Protein AF-A0A9W5YYG6-F1 (afdb_monomer_lite)

Sequence (133 aa):
MSAKTFNLLTETGVVLSSMGGRVPIDTMLRLADAAGFTGRILSMSWKVQSETDSVIEGCTTQQEKGLGPFYFYRASTLRRVFGHLTAAEAGLRALEIENELLPDRLDAVTALKAHRHGIDIGHPVIIMASTRR

Secondary structure (DSSP, 8-state):
-PPPP---S-TT-EEEEEEETTS-HHHHHHHHHHTTEEEEEEEEEEEEPSSHHHHHHHHHHHHHTT----EEEEHHHHHHHHTT--HHHHHHTHHHHHHHHGGG-EEHHHHHHHHHTTPPEEEEEEEEEEEE-

Structure (mmCIF, N/CA/C/O backbone):
data_AF-A0A9W5YYG6-F1
#
_entry.id   AF-A0A9W5YYG6-F1
#
loop_
_atom_site.group_PDB
_atom_site.id
_atom_site.type_symbol
_atom_site.label_atom_id
_atom_site.label_alt_id
_atom_site.label_comp_id
_atom_site.label_asym_id
_atom_site.label_entity_id
_atom_site.label_seq_id
_atom_site.pdbx_PDB_ins_code
_atom_site.Cartn_x
_atom_site.Cartn_y
_atom_site.Cartn_z
_atom_site.occupancy
_atom_site.B_iso_or_equiv
_atom_site.auth_seq_id
_atom_site.auth_comp_id
_atom_site.auth_asym_id
_atom_site.auth_atom_id
_atom_site.pdbx_PDB_model_num
ATOM 1 N N . MET A 1 1 ? 10.878 11.074 21.547 1.00 40.50 1 MET A N 1
ATOM 2 C CA . MET A 1 1 ? 9.898 12.174 21.403 1.00 40.50 1 MET A CA 1
ATOM 3 C C . MET A 1 1 ? 8.519 11.602 21.671 1.00 40.50 1 MET A C 1
ATOM 5 O O . MET A 1 1 ? 8.154 10.657 20.991 1.00 40.50 1 MET A O 1
ATOM 9 N N . SER A 1 2 ? 7.791 12.111 22.666 1.00 50.12 2 SER A N 1
ATOM 10 C CA . SER A 1 2 ? 6.382 11.743 22.856 1.00 50.12 2 SER A CA 1
ATOM 11 C C . SER A 1 2 ? 5.540 12.563 21.878 1.00 50.12 2 SER A C 1
ATOM 13 O O . SER A 1 2 ? 5.639 13.793 21.872 1.00 50.12 2 SER A O 1
ATOM 15 N N . ALA A 1 3 ? 4.781 11.902 21.006 1.00 57.62 3 ALA A N 1
ATOM 16 C CA . ALA A 1 3 ? 3.828 12.581 20.139 1.00 57.62 3 ALA A CA 1
ATOM 17 C C . ALA A 1 3 ? 2.731 13.207 21.016 1.00 57.62 3 ALA A C 1
ATOM 19 O O . ALA A 1 3 ? 2.124 12.522 21.836 1.00 57.62 3 ALA A O 1
ATOM 20 N N . LYS A 1 4 ? 2.481 14.514 20.873 1.00 60.72 4 LYS A N 1
ATOM 21 C CA . LYS A 1 4 ? 1.381 15.175 21.589 1.00 60.72 4 LYS A CA 1
ATOM 22 C C . LYS A 1 4 ? 0.047 14.615 21.088 1.00 60.72 4 LYS A C 1
ATOM 24 O O . LYS A 1 4 ? -0.257 14.713 19.903 1.00 60.72 4 LYS A O 1
ATOM 29 N N . THR A 1 5 ? -0.756 14.059 21.989 1.00 64.75 5 THR A N 1
ATOM 30 C CA . THR A 1 5 ? -2.129 13.626 21.708 1.00 64.75 5 THR A CA 1
ATOM 31 C C . THR A 1 5 ? -3.090 14.797 21.886 1.00 64.75 5 THR A C 1
ATOM 33 O O . THR A 1 5 ? -3.154 15.389 22.961 1.00 64.75 5 THR A O 1
ATOM 36 N N . PHE A 1 6 ? -3.857 15.125 20.846 1.00 73.62 6 PHE A N 1
ATOM 37 C CA . PHE A 1 6 ? -4.763 16.281 20.839 1.00 73.62 6 PHE A CA 1
ATOM 38 C C . PHE A 1 6 ? -6.209 15.959 21.267 1.00 73.62 6 PHE A C 1
ATOM 40 O O . PHE A 1 6 ? -7.070 16.819 21.137 1.00 73.62 6 PHE A O 1
ATOM 47 N N . ASN A 1 7 ? -6.497 14.743 21.759 1.00 77.69 7 ASN A N 1
ATOM 48 C CA . ASN A 1 7 ? -7.843 14.290 22.164 1.00 77.69 7 ASN A CA 1
ATOM 49 C C . ASN A 1 7 ? -8.966 14.692 21.182 1.00 77.69 7 ASN A C 1
ATOM 51 O O . ASN A 1 7 ? -10.060 15.063 21.588 1.00 77.69 7 ASN A O 1
ATOM 55 N N . LEU A 1 8 ? -8.695 14.596 19.875 1.00 85.25 8 LEU A N 1
ATOM 56 C CA . LEU A 1 8 ? -9.616 15.033 18.814 1.00 85.25 8 LEU A CA 1
ATOM 57 C C . LEU A 1 8 ? -10.797 14.077 18.587 1.00 85.25 8 LEU A C 1
ATOM 59 O O . LEU A 1 8 ? -11.726 14.410 17.859 1.00 85.25 8 LEU A O 1
ATOM 63 N N . LEU A 1 9 ? -10.746 12.875 19.163 1.00 87.69 9 LEU A N 1
ATOM 64 C CA . LEU A 1 9 ? -11.742 11.827 18.958 1.00 87.69 9 LEU A CA 1
ATOM 65 C C . LEU A 1 9 ? -12.575 11.636 20.217 1.00 87.69 9 LEU A C 1
ATOM 67 O O . LEU A 1 9 ? -12.015 11.544 21.313 1.00 87.69 9 LEU A O 1
ATOM 71 N N . THR A 1 10 ? -13.884 11.472 20.039 1.00 88.38 10 THR A N 1
ATOM 72 C CA . THR A 1 10 ? -14.777 10.949 21.079 1.00 88.38 10 THR A CA 1
ATOM 73 C C . THR A 1 10 ? -14.428 9.494 21.414 1.00 88.38 10 THR A C 1
ATOM 75 O O . THR A 1 10 ? -13.615 8.860 20.735 1.00 88.38 10 THR A O 1
ATOM 78 N N . GLU A 1 11 ? -15.044 8.946 22.463 1.00 86.06 11 GLU A N 1
ATOM 79 C CA . GLU A 1 11 ? -14.857 7.541 22.858 1.00 86.06 11 GLU A CA 1
ATOM 80 C C . GLU A 1 11 ? -15.246 6.563 21.741 1.00 86.06 11 GLU A C 1
ATOM 82 O O . GLU A 1 11 ? -14.558 5.573 21.519 1.00 86.06 11 GLU A O 1
ATOM 87 N N . THR A 1 12 ? -16.287 6.891 20.975 1.00 89.44 12 THR A N 1
ATOM 88 C CA . THR A 1 12 ? -16.774 6.105 19.830 1.00 89.44 12 THR A CA 1
ATOM 89 C C . THR A 1 12 ? -16.218 6.588 18.487 1.00 89.44 12 THR A C 1
ATOM 91 O O . THR A 1 12 ? -16.696 6.176 17.430 1.00 89.44 12 THR A O 1
ATOM 94 N N . GLY A 1 13 ? -15.255 7.513 18.507 1.00 91.81 13 GLY A N 1
ATOM 95 C CA . GLY A 1 13 ? -14.673 8.090 17.304 1.00 91.81 13 GLY A CA 1
ATOM 96 C C . GLY A 1 13 ? -13.848 7.066 16.525 1.00 91.81 13 GLY A C 1
ATOM 97 O O . GLY A 1 13 ? -13.131 6.250 17.106 1.00 91.81 13 GLY A O 1
ATOM 98 N N . VAL A 1 14 ? -13.917 7.146 15.197 1.00 93.94 14 VAL A N 1
ATOM 99 C CA . VAL A 1 14 ? -13.159 6.286 14.280 1.00 93.94 14 VAL A CA 1
ATOM 100 C C . VAL A 1 14 ? -12.314 7.156 13.364 1.00 93.94 14 VAL A C 1
ATOM 102 O O . VAL A 1 14 ? -12.810 8.126 12.792 1.00 93.94 14 VAL A O 1
ATOM 105 N N . VAL A 1 15 ? -11.043 6.796 13.196 1.00 94.81 15 VAL A N 1
ATOM 106 C CA . VAL A 1 15 ? -10.184 7.390 12.166 1.00 94.81 15 VAL A CA 1
ATOM 107 C C . VAL A 1 15 ? -10.227 6.503 10.936 1.00 94.81 15 VAL A C 1
ATOM 109 O O . VAL A 1 15 ? -9.917 5.317 11.027 1.00 94.81 15 VAL A O 1
ATOM 112 N N . LEU A 1 16 ? -10.582 7.079 9.791 1.00 96.38 16 LEU A N 1
ATOM 113 C CA . LEU A 1 16 ? -10.437 6.431 8.492 1.00 96.38 16 LEU A CA 1
ATOM 114 C C . LEU A 1 16 ? -9.195 6.980 7.798 1.00 96.38 16 LEU A C 1
ATOM 116 O O . LEU A 1 16 ? -9.131 8.161 7.457 1.00 96.38 16 LEU A O 1
ATOM 120 N N . SER A 1 17 ? -8.219 6.107 7.579 1.00 96.25 17 SER A N 1
ATOM 121 C CA . SER A 1 17 ? -6.963 6.438 6.917 1.00 96.25 17 SER A CA 1
ATOM 122 C C . SER A 1 17 ? -6.938 5.829 5.524 1.00 96.25 17 SER A C 1
ATOM 124 O O . SER A 1 17 ? -7.035 4.612 5.380 1.00 96.25 17 SER A O 1
ATOM 126 N N . SER A 1 18 ? -6.760 6.673 4.506 1.00 95.88 18 SER A N 1
ATOM 127 C CA . SER A 1 18 ? -6.399 6.235 3.157 1.00 95.88 18 SER A CA 1
ATOM 128 C C . SER A 1 18 ? -4.882 6.244 3.025 1.00 95.88 18 SER A C 1
ATOM 130 O O . SER A 1 18 ? -4.248 7.295 3.124 1.00 95.88 18 SER A O 1
ATOM 132 N N . MET A 1 19 ? -4.291 5.067 2.852 1.00 94.25 19 MET A N 1
ATOM 133 C CA . MET A 1 19 ? -2.844 4.876 2.851 1.00 94.25 19 MET A CA 1
ATOM 134 C C . MET A 1 19 ? -2.406 4.175 1.572 1.00 94.25 19 MET A C 1
ATOM 136 O O . MET A 1 19 ? -3.039 3.227 1.110 1.00 94.25 19 MET A O 1
ATOM 140 N N . GLY A 1 20 ? -1.285 4.612 1.004 1.00 93.88 20 GLY A N 1
ATOM 141 C CA . GLY A 1 20 ? -0.629 3.836 -0.041 1.00 93.88 20 GLY A CA 1
ATOM 142 C C . GLY A 1 20 ? 0.009 2.592 0.573 1.00 93.88 20 GLY A C 1
ATOM 143 O O . GLY A 1 20 ? 0.820 2.722 1.488 1.00 93.88 20 GLY A O 1
ATOM 144 N N . GLY A 1 21 ? -0.297 1.410 0.039 1.00 91.75 21 GLY A N 1
ATOM 145 C CA . GLY A 1 21 ? 0.326 0.116 0.352 1.00 91.75 21 GLY A CA 1
ATOM 146 C C . GLY A 1 21 ? 1.771 0.008 -0.139 1.00 91.75 21 GLY A C 1
ATOM 147 O O . GLY A 1 21 ? 2.152 -0.978 -0.760 1.00 91.75 21 GLY A O 1
ATOM 148 N N . ARG A 1 22 ? 2.551 1.069 0.089 1.00 93.69 22 ARG A N 1
ATOM 149 C CA . ARG A 1 22 ? 3.988 1.162 -0.185 1.00 93.69 22 ARG A CA 1
ATOM 150 C C . ARG A 1 22 ? 4.815 0.697 1.010 1.00 93.69 22 ARG A C 1
ATOM 152 O O . ARG A 1 22 ? 6.012 0.511 0.873 1.00 93.69 22 ARG A O 1
ATOM 159 N N . VAL A 1 23 ? 4.185 0.528 2.167 1.00 92.81 23 VAL A N 1
ATOM 160 C CA . VAL A 1 23 ? 4.756 -0.087 3.368 1.00 92.81 23 VAL A CA 1
ATOM 161 C C . VAL A 1 23 ? 3.930 -1.326 3.714 1.00 92.81 23 VAL A C 1
ATOM 163 O O . VAL A 1 23 ? 2.758 -1.369 3.325 1.00 92.81 23 VAL A O 1
ATOM 166 N N . PRO A 1 24 ? 4.499 -2.314 4.426 1.00 94.06 24 PRO A N 1
ATOM 167 C CA . PRO A 1 24 ? 3.763 -3.512 4.809 1.00 94.06 24 PRO A CA 1
ATOM 168 C C . PRO A 1 24 ? 2.491 -3.202 5.607 1.00 94.06 24 PRO A C 1
ATOM 170 O O . PRO A 1 24 ? 2.489 -2.305 6.457 1.00 94.06 24 PRO A O 1
ATOM 173 N N . ILE A 1 25 ? 1.429 -3.980 5.392 1.00 96.06 25 ILE A N 1
ATOM 174 C CA . ILE A 1 25 ? 0.173 -3.861 6.150 1.00 96.06 25 ILE A CA 1
ATOM 175 C C . ILE A 1 25 ? 0.433 -4.032 7.652 1.00 96.06 25 ILE A C 1
ATOM 177 O O . ILE A 1 25 ? -0.102 -3.270 8.457 1.00 96.06 25 ILE A O 1
ATOM 181 N N . ASP A 1 26 ? 1.310 -4.965 8.035 1.00 95.75 26 ASP A N 1
ATOM 182 C CA . ASP A 1 26 ? 1.714 -5.163 9.434 1.00 95.75 26 ASP A CA 1
ATOM 183 C C . ASP A 1 26 ? 2.285 -3.878 10.058 1.00 95.75 26 ASP A C 1
ATOM 185 O O . ASP A 1 26 ? 1.936 -3.518 11.181 1.00 95.75 26 ASP A O 1
ATOM 189 N N . THR A 1 27 ? 3.085 -3.107 9.314 1.00 94.62 27 THR A N 1
ATOM 190 C CA . THR A 1 27 ? 3.594 -1.808 9.781 1.00 94.62 27 THR A CA 1
ATOM 191 C C . THR A 1 27 ? 2.457 -0.818 10.047 1.00 94.62 27 THR A C 1
ATOM 193 O O . THR A 1 27 ? 2.487 -0.113 11.056 1.00 94.62 27 THR A O 1
ATOM 196 N N . MET A 1 28 ? 1.438 -0.770 9.182 1.00 95.00 28 MET A N 1
ATOM 197 C CA . MET A 1 28 ? 0.276 0.114 9.363 1.00 95.00 28 MET A CA 1
ATOM 198 C C . MET A 1 28 ? -0.553 -0.278 10.594 1.00 95.00 28 MET A C 1
ATOM 200 O O . MET A 1 28 ? -0.962 0.588 11.369 1.00 95.00 28 MET A O 1
ATOM 204 N N . LEU A 1 29 ? -0.769 -1.579 10.799 1.00 96.38 29 LEU A N 1
ATOM 205 C CA . LEU A 1 29 ? -1.511 -2.099 11.948 1.00 96.38 29 LEU A CA 1
ATOM 206 C C . LEU A 1 29 ? -0.754 -1.857 13.259 1.00 96.38 29 LEU A C 1
ATOM 208 O O . LEU A 1 29 ? -1.348 -1.385 14.228 1.00 96.38 29 LEU A O 1
ATOM 212 N N . ARG A 1 30 ? 0.566 -2.084 13.279 1.00 95.56 30 ARG A N 1
ATOM 213 C CA . ARG A 1 30 ? 1.418 -1.769 14.438 1.00 95.56 30 ARG A CA 1
ATOM 214 C C . ARG A 1 30 ? 1.463 -0.280 14.751 1.00 95.56 30 ARG A C 1
ATOM 216 O O . ARG A 1 30 ? 1.553 0.083 15.919 1.00 95.56 30 ARG A O 1
ATOM 223 N N . LEU A 1 31 ? 1.385 0.588 13.742 1.00 93.69 31 LEU A N 1
ATOM 224 C CA . LEU A 1 31 ? 1.284 2.030 13.961 1.00 93.69 31 LEU A CA 1
ATOM 225 C C . LEU A 1 31 ? -0.017 2.393 14.689 1.00 93.69 31 LEU A C 1
ATOM 227 O O . LEU A 1 31 ? 0.018 3.174 15.639 1.00 93.69 31 LEU A O 1
ATOM 231 N N . ALA A 1 32 ? -1.150 1.818 14.274 1.00 94.19 32 ALA A N 1
ATOM 232 C CA . ALA A 1 32 ? -2.415 2.003 14.983 1.00 94.19 32 ALA A CA 1
ATOM 233 C C . ALA A 1 32 ? -2.321 1.482 16.427 1.00 94.19 32 ALA A C 1
ATOM 235 O O . ALA A 1 32 ? -2.704 2.192 17.358 1.00 94.19 32 ALA A O 1
ATOM 236 N N . ASP A 1 33 ? -1.739 0.294 16.611 1.00 95.12 33 ASP A N 1
ATOM 237 C CA . ASP A 1 33 ? -1.536 -0.326 17.922 1.00 95.12 33 ASP A CA 1
ATOM 238 C C . ASP A 1 33 ? -0.704 0.564 18.858 1.00 95.12 33 ASP A C 1
ATOM 240 O O . ASP A 1 33 ? -1.157 0.882 19.961 1.00 95.12 33 ASP A O 1
ATOM 244 N N . ALA A 1 34 ? 0.448 1.051 18.383 1.00 93.25 34 ALA A N 1
ATOM 245 C CA . ALA A 1 34 ? 1.351 1.936 19.118 1.00 93.25 34 ALA A CA 1
ATOM 246 C C . ALA A 1 34 ? 0.720 3.295 19.465 1.00 93.25 34 ALA A C 1
ATOM 248 O O . ALA A 1 34 ? 1.115 3.933 20.440 1.00 93.25 34 ALA A O 1
ATOM 249 N N . ALA A 1 35 ? -0.271 3.734 18.687 1.00 89.94 35 ALA A N 1
ATOM 250 C CA . ALA A 1 35 ? -1.047 4.940 18.955 1.00 89.94 35 ALA A CA 1
ATOM 251 C C . ALA A 1 35 ? -2.231 4.707 19.919 1.00 89.94 35 ALA A C 1
ATOM 253 O O . ALA A 1 35 ? -2.965 5.651 20.206 1.00 89.94 35 ALA A O 1
ATOM 254 N N . GLY A 1 36 ? -2.432 3.482 20.423 1.00 91.19 36 GLY A N 1
ATOM 255 C CA . GLY A 1 36 ? -3.529 3.140 21.337 1.00 91.19 36 GLY A CA 1
ATOM 256 C C . GLY A 1 36 ? -4.853 2.806 20.642 1.00 91.19 36 GLY A C 1
ATOM 257 O O . GLY A 1 36 ? -5.906 2.857 21.275 1.00 91.19 36 GLY A O 1
ATOM 258 N N . PHE A 1 37 ? -4.815 2.453 19.356 1.00 93.88 37 PHE A N 1
ATOM 259 C CA . PHE A 1 37 ? -5.990 2.091 18.562 1.00 93.88 37 PHE A CA 1
ATOM 260 C C . PHE A 1 37 ? -5.950 0.621 18.138 1.00 93.88 37 PHE A C 1
ATOM 262 O O . PHE A 1 37 ? -4.896 -0.007 18.083 1.00 93.88 37 PHE A O 1
ATOM 269 N N . THR A 1 38 ? -7.109 0.071 17.790 1.00 96.00 38 THR A N 1
ATOM 270 C CA . THR A 1 38 ? -7.224 -1.174 17.029 1.00 96.00 38 THR A CA 1
ATOM 271 C C . THR A 1 38 ? -7.413 -0.832 15.555 1.00 96.00 38 THR A C 1
ATOM 273 O O . THR A 1 38 ? -8.438 -0.267 15.174 1.00 96.00 38 THR A O 1
ATOM 276 N N . GLY A 1 39 ? -6.422 -1.174 14.728 1.00 96.50 39 GLY A N 1
ATOM 277 C CA . GLY A 1 39 ? -6.489 -1.029 13.273 1.00 96.50 39 GLY A CA 1
ATOM 278 C C . GLY A 1 39 ? -7.225 -2.196 12.610 1.00 96.50 39 GLY A C 1
ATOM 279 O O . GLY A 1 39 ? -7.027 -3.352 12.983 1.00 96.50 39 GLY A O 1
ATOM 280 N N . ARG A 1 40 ? -8.068 -1.907 11.615 1.00 97.25 40 ARG A N 1
ATOM 281 C CA . ARG A 1 40 ? -8.769 -2.896 10.781 1.00 97.25 40 ARG A CA 1
ATOM 282 C C . ARG A 1 40 ? -8.800 -2.434 9.332 1.00 97.25 40 ARG A C 1
ATOM 284 O O . ARG A 1 40 ? -9.204 -1.307 9.050 1.00 97.25 40 ARG A O 1
ATOM 291 N N . ILE A 1 41 ? -8.400 -3.304 8.411 1.00 98.19 41 ILE A N 1
ATOM 292 C CA . ILE A 1 41 ? -8.491 -3.030 6.974 1.00 98.19 41 ILE A CA 1
ATOM 293 C C . ILE A 1 41 ? -9.954 -3.161 6.548 1.00 98.19 41 ILE A C 1
ATOM 295 O O . ILE A 1 41 ? -10.579 -4.187 6.803 1.00 98.19 41 ILE A O 1
ATOM 299 N N . LEU A 1 42 ? -10.507 -2.112 5.938 1.00 98.12 42 LEU A N 1
ATOM 300 C CA . LEU A 1 42 ? -11.890 -2.093 5.454 1.00 98.12 42 LEU A CA 1
ATOM 301 C C . LEU A 1 42 ? -11.979 -2.371 3.958 1.00 98.12 42 LEU A C 1
ATOM 303 O O . LEU A 1 42 ? -12.888 -3.057 3.500 1.00 98.12 42 LEU A O 1
ATOM 307 N N . SER A 1 43 ? -11.051 -1.814 3.187 1.00 98.31 43 SER A N 1
ATOM 308 C CA . SER A 1 43 ? -10.978 -2.044 1.751 1.00 98.31 43 SER A CA 1
ATOM 309 C C . SER A 1 43 ? -9.548 -1.925 1.253 1.00 98.31 43 SER A C 1
ATOM 311 O O . SER A 1 43 ? -8.706 -1.242 1.845 1.00 98.31 43 SER A O 1
ATOM 313 N N . MET A 1 44 ? -9.281 -2.607 0.148 1.00 98.50 44 MET A N 1
ATOM 314 C CA . MET A 1 44 ? -8.015 -2.547 -0.560 1.00 98.50 44 MET A CA 1
ATOM 315 C C . MET A 1 44 ? -8.308 -2.414 -2.048 1.00 98.50 44 MET A C 1
ATOM 317 O O . MET A 1 44 ? -9.175 -3.078 -2.597 1.00 98.50 44 MET A O 1
ATOM 321 N N . SER A 1 45 ? -7.596 -1.529 -2.714 1.00 98.25 45 SER A N 1
ATOM 322 C CA . SER A 1 45 ? -7.652 -1.351 -4.160 1.00 98.25 45 SER A CA 1
ATOM 323 C C . SER A 1 45 ? -6.239 -1.088 -4.660 1.00 98.25 45 SER A C 1
ATOM 325 O O . SER A 1 45 ? -5.269 -1.317 -3.937 1.00 98.25 45 SER A O 1
ATOM 327 N N . TRP A 1 46 ? -6.092 -0.597 -5.881 1.00 98.31 46 TRP A N 1
ATOM 328 C CA . TRP A 1 46 ? -4.808 -0.162 -6.404 1.00 98.31 46 TRP A CA 1
ATOM 329 C C . TRP A 1 46 ? -5.003 1.014 -7.349 1.00 98.31 46 TRP A C 1
ATOM 331 O O . TRP A 1 46 ? -6.101 1.257 -7.853 1.00 98.31 46 TRP A O 1
ATOM 341 N N . LYS A 1 47 ? -3.918 1.738 -7.606 1.00 96.75 47 LYS A N 1
ATOM 342 C CA . LYS A 1 47 ? -3.883 2.749 -8.659 1.00 96.75 47 LYS A CA 1
ATOM 343 C C . LYS A 1 47 ? -2.524 2.790 -9.334 1.00 96.75 47 LYS A C 1
ATOM 345 O O . LYS A 1 47 ? -1.507 2.443 -8.726 1.00 96.75 47 LYS A O 1
ATOM 350 N N . VAL A 1 48 ? -2.517 3.263 -10.578 1.00 97.44 48 VAL A N 1
ATOM 351 C CA . VAL A 1 48 ? -1.293 3.776 -11.200 1.00 97.44 48 VAL A CA 1
ATOM 352 C C . VAL A 1 48 ? -0.823 4.967 -10.367 1.00 97.44 48 VAL A C 1
ATOM 354 O O . VAL A 1 48 ? -1.629 5.779 -9.902 1.00 97.44 48 VAL A O 1
ATOM 357 N N . GLN A 1 49 ? 0.475 5.025 -10.100 1.00 95.38 49 GLN A N 1
ATOM 358 C CA . GLN A 1 49 ? 1.076 6.116 -9.358 1.00 95.38 49 GLN A CA 1
ATOM 359 C C . GLN A 1 49 ? 0.903 7.405 -10.168 1.00 95.38 49 GLN A C 1
ATOM 361 O O . GLN A 1 49 ? 1.311 7.487 -11.320 1.00 95.38 49 GLN A O 1
ATOM 366 N N . SER A 1 50 ? 0.263 8.401 -9.561 1.00 90.38 50 SER A N 1
ATOM 367 C CA . SER A 1 50 ? 0.259 9.774 -10.063 1.00 90.38 50 SER A CA 1
ATOM 368 C C . SER A 1 50 ? 1.530 10.477 -9.602 1.00 90.38 50 SER A C 1
ATOM 370 O O . SER A 1 50 ? 2.056 10.126 -8.546 1.00 90.38 50 SER A O 1
ATOM 372 N N . GLU A 1 51 ? 1.996 11.481 -10.346 1.00 90.25 51 GLU A N 1
ATOM 373 C CA . GLU A 1 51 ? 3.179 12.267 -9.952 1.00 90.25 51 GLU A CA 1
ATOM 374 C C . GLU A 1 51 ? 4.392 11.355 -9.689 1.00 90.25 51 GLU A C 1
ATOM 376 O O . GLU A 1 51 ? 5.075 11.447 -8.670 1.00 90.25 51 GLU A O 1
ATOM 381 N N . THR A 1 52 ? 4.595 10.386 -10.584 1.00 84.38 52 THR A N 1
ATOM 382 C CA . THR A 1 52 ? 5.527 9.274 -10.387 1.00 84.38 52 THR A CA 1
ATOM 383 C C . THR A 1 52 ? 6.945 9.745 -10.113 1.00 84.38 52 THR A C 1
ATOM 385 O O . THR A 1 52 ? 7.571 9.218 -9.195 1.00 84.38 52 THR A O 1
ATOM 388 N N . ASP A 1 53 ? 7.413 10.765 -10.832 1.00 87.50 53 ASP A N 1
ATOM 389 C CA . ASP A 1 53 ? 8.739 11.337 -10.611 1.00 87.50 53 ASP A CA 1
ATOM 390 C C . ASP A 1 53 ? 8.874 11.864 -9.179 1.00 87.50 53 ASP A C 1
ATOM 392 O O . ASP A 1 53 ? 9.712 11.375 -8.431 1.00 87.50 53 ASP A O 1
ATOM 396 N N . SER A 1 54 ? 7.987 12.752 -8.720 1.00 90.50 54 SER A N 1
ATOM 397 C CA . SER A 1 54 ? 8.114 13.339 -7.378 1.00 90.50 54 SER A CA 1
ATOM 398 C C . SER A 1 54 ? 7.947 12.307 -6.256 1.00 90.50 54 SER A C 1
ATOM 400 O O . SER A 1 54 ? 8.702 12.314 -5.279 1.00 90.50 54 SER A O 1
ATOM 402 N N . VAL A 1 55 ? 6.982 11.391 -6.385 1.00 91.69 55 VAL A N 1
ATOM 403 C CA . VAL A 1 55 ? 6.673 10.413 -5.334 1.00 91.69 55 VAL A CA 1
ATOM 404 C C . VAL A 1 55 ? 7.731 9.316 -5.266 1.00 91.69 55 VAL A C 1
ATOM 406 O O . VAL A 1 55 ? 8.207 8.997 -4.173 1.00 91.69 55 VAL A O 1
ATOM 409 N N . ILE A 1 56 ? 8.104 8.720 -6.401 1.00 93.06 56 ILE A N 1
ATOM 410 C CA . ILE A 1 56 ? 9.067 7.615 -6.401 1.00 93.06 56 ILE A CA 1
ATOM 411 C C . ILE A 1 56 ? 10.486 8.137 -6.148 1.00 93.06 56 ILE A C 1
ATOM 413 O O . ILE A 1 56 ? 11.227 7.490 -5.406 1.00 93.06 56 ILE A O 1
ATOM 417 N N . GLU A 1 57 ? 10.867 9.317 -6.650 1.00 93.06 57 GLU A N 1
ATOM 418 C CA . GLU A 1 57 ? 12.162 9.928 -6.305 1.00 93.06 57 GLU A CA 1
ATOM 419 C C . GLU A 1 57 ? 12.241 10.291 -4.819 1.00 93.06 57 GLU A C 1
ATOM 421 O O . GLU A 1 57 ? 13.262 10.036 -4.173 1.00 93.06 57 GLU A O 1
ATOM 426 N N . GLY A 1 58 ? 11.150 10.805 -4.241 1.00 93.75 58 GLY A N 1
ATOM 427 C CA . GLY A 1 58 ? 11.054 11.049 -2.804 1.00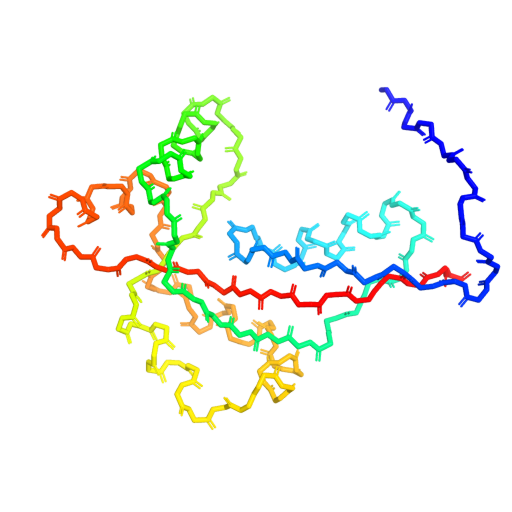 93.75 58 GLY A CA 1
ATOM 428 C C . GLY A 1 58 ? 11.266 9.771 -1.989 1.00 93.75 58 GLY A C 1
ATOM 429 O O . GLY A 1 58 ? 12.112 9.742 -1.095 1.00 93.75 58 GLY A O 1
ATOM 430 N N . CYS A 1 59 ? 10.561 8.687 -2.328 1.00 93.00 59 CYS A N 1
ATOM 431 C CA . CYS A 1 59 ? 10.760 7.377 -1.701 1.00 93.00 59 CYS A CA 1
ATOM 432 C C . CYS A 1 59 ? 12.186 6.841 -1.901 1.00 93.00 59 CYS A C 1
ATOM 434 O O . CYS A 1 59 ? 12.764 6.311 -0.956 1.00 93.00 59 CYS A O 1
ATOM 436 N N . THR A 1 60 ? 12.767 7.013 -3.090 1.00 93.31 60 THR A N 1
ATOM 437 C CA . THR A 1 60 ? 14.144 6.597 -3.406 1.00 93.31 60 THR A CA 1
ATOM 438 C C . THR A 1 60 ? 15.143 7.305 -2.497 1.00 93.31 60 THR A C 1
ATOM 440 O O . THR A 1 60 ? 15.914 6.651 -1.801 1.00 93.31 60 THR A O 1
ATOM 443 N N . THR A 1 61 ? 15.037 8.631 -2.397 1.00 94.31 61 THR A N 1
ATOM 444 C CA . THR A 1 61 ? 15.894 9.461 -1.541 1.00 94.31 61 THR A CA 1
ATOM 445 C C . THR A 1 61 ? 15.811 9.044 -0.070 1.00 94.31 61 THR A C 1
ATOM 447 O O . THR A 1 61 ? 16.812 9.053 0.642 1.00 94.31 61 THR A O 1
ATOM 450 N N . GLN A 1 62 ? 14.616 8.706 0.425 1.00 93.50 62 GLN A N 1
ATOM 451 C CA . GLN A 1 62 ? 14.450 8.242 1.805 1.00 93.50 62 GLN A CA 1
ATOM 452 C C . GLN A 1 62 ? 15.007 6.824 2.001 1.00 93.50 62 GLN A C 1
ATOM 454 O O . GLN A 1 62 ? 15.649 6.562 3.017 1.00 93.50 62 GLN A O 1
ATOM 459 N N . GLN A 1 63 ? 14.838 5.941 1.014 1.00 92.38 63 GLN A N 1
ATOM 460 C CA . GLN A 1 63 ? 15.391 4.586 1.036 1.00 92.38 63 GLN A CA 1
ATOM 461 C C . GLN A 1 63 ? 16.917 4.569 1.059 1.00 92.38 63 GLN A C 1
ATOM 463 O O . GLN A 1 63 ? 17.506 3.830 1.844 1.00 92.38 63 GLN A O 1
ATOM 468 N N . GLU A 1 64 ? 17.562 5.443 0.292 1.00 90.50 64 GLU A N 1
ATOM 469 C CA . GLU A 1 64 ? 19.019 5.625 0.316 1.00 90.50 64 GLU A CA 1
ATOM 470 C C . GLU A 1 64 ? 19.531 6.143 1.669 1.00 90.50 64 GLU A C 1
ATOM 472 O O . GLU A 1 64 ? 20.661 5.859 2.061 1.00 90.50 64 GLU A O 1
ATOM 477 N N . LYS A 1 65 ? 18.683 6.849 2.428 1.00 93.69 65 LYS A N 1
ATOM 478 C CA . LYS A 1 65 ? 18.960 7.284 3.808 1.00 93.69 65 LYS A CA 1
ATOM 479 C C . LYS A 1 65 ? 18.641 6.214 4.860 1.00 93.69 65 LYS A C 1
ATOM 481 O O . LYS A 1 65 ? 18.734 6.492 6.053 1.00 93.69 65 LYS A O 1
ATOM 486 N N . GLY A 1 66 ? 18.256 5.009 4.439 1.00 90.94 66 GLY A N 1
ATOM 487 C CA . GLY A 1 66 ? 17.929 3.885 5.318 1.00 90.94 66 GLY A CA 1
ATOM 488 C C . GLY A 1 66 ? 16.485 3.864 5.830 1.00 90.94 66 GLY A C 1
ATOM 489 O O . GLY A 1 66 ? 16.173 3.057 6.702 1.00 90.94 66 GLY A O 1
ATOM 490 N N . LEU A 1 67 ? 15.596 4.723 5.314 1.00 88.50 67 LEU A N 1
ATOM 491 C CA . LEU A 1 67 ? 14.169 4.708 5.654 1.00 88.50 67 LEU A CA 1
ATOM 492 C C . LEU A 1 67 ? 13.371 3.877 4.647 1.00 88.50 67 LEU A C 1
ATOM 494 O O . LEU A 1 67 ? 13.502 4.052 3.446 1.00 88.50 67 LEU A O 1
ATOM 498 N N . GLY A 1 68 ? 12.479 3.015 5.121 1.00 86.31 68 GLY A N 1
ATOM 499 C CA . GLY A 1 68 ? 11.698 2.116 4.272 1.00 86.31 68 GLY A CA 1
ATOM 500 C C . GLY A 1 68 ? 11.794 0.684 4.792 1.00 86.31 68 GLY A C 1
ATOM 501 O O . GLY A 1 68 ? 11.963 0.499 5.999 1.00 86.31 68 GLY A O 1
ATOM 502 N N . PRO A 1 69 ? 11.699 -0.333 3.922 1.00 86.44 69 PRO A N 1
ATOM 503 C CA . PRO A 1 69 ? 11.609 -0.260 2.455 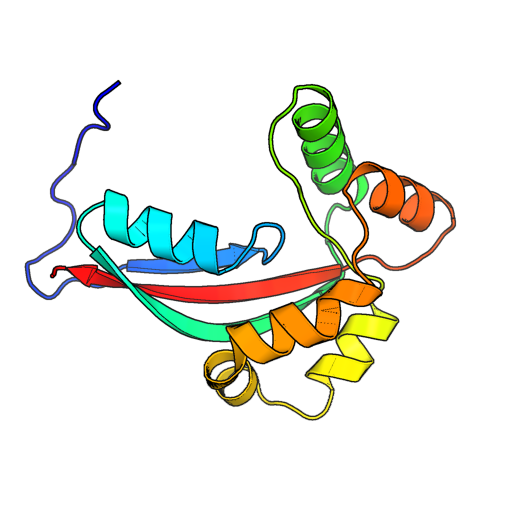1.00 86.44 69 PRO A CA 1
ATOM 504 C C . PRO A 1 69 ? 10.262 0.271 1.931 1.00 86.44 69 PRO A C 1
ATOM 506 O O . PRO A 1 69 ? 9.232 0.112 2.588 1.00 86.44 69 PRO A O 1
ATOM 509 N N . PHE A 1 70 ? 10.276 0.879 0.736 1.00 94.31 70 PHE A N 1
ATOM 510 C CA . PHE A 1 70 ? 9.064 1.287 0.015 1.00 94.31 70 PHE A CA 1
ATOM 511 C C . PHE A 1 70 ? 8.833 0.405 -1.207 1.00 94.31 70 PHE A C 1
ATOM 513 O O . PHE A 1 70 ? 9.762 0.147 -1.971 1.00 94.31 70 PHE A O 1
ATOM 520 N N . TYR A 1 71 ? 7.588 -0.011 -1.415 1.00 95.94 71 TYR A N 1
ATOM 521 C CA . TYR A 1 71 ? 7.243 -1.009 -2.416 1.00 95.94 71 TYR A CA 1
ATOM 522 C C . TYR A 1 71 ? 6.256 -0.504 -3.460 1.00 95.94 71 TYR A C 1
ATOM 524 O O . TYR A 1 71 ? 5.252 0.142 -3.154 1.00 95.94 71 TYR A O 1
ATOM 532 N N . PHE A 1 72 ? 6.541 -0.865 -4.702 1.00 97.69 72 PHE A N 1
ATOM 533 C CA . PHE A 1 72 ? 5.740 -0.577 -5.878 1.00 97.69 72 PHE A CA 1
ATOM 534 C C . PHE A 1 72 ? 5.629 -1.827 -6.748 1.00 97.69 72 PHE A C 1
ATOM 536 O O . PHE A 1 72 ? 6.340 -2.813 -6.555 1.00 97.69 72 PHE A O 1
ATOM 543 N N . TYR A 1 73 ? 4.737 -1.775 -7.732 1.00 98.38 73 TYR A N 1
ATOM 544 C CA . TYR A 1 73 ? 4.470 -2.891 -8.630 1.00 98.38 73 TYR A CA 1
ATOM 545 C C . TYR A 1 73 ? 4.205 -2.373 -10.038 1.00 98.38 73 TYR A C 1
ATOM 547 O O . TYR A 1 73 ? 3.774 -1.233 -10.225 1.00 98.38 73 TYR A O 1
ATOM 555 N N . ARG A 1 74 ? 4.403 -3.224 -11.044 1.00 98.31 74 ARG A N 1
ATOM 556 C CA . ARG A 1 74 ? 3.918 -2.925 -12.397 1.00 98.31 74 ARG A CA 1
ATOM 557 C C . ARG A 1 74 ? 2.391 -2.872 -12.381 1.00 98.31 74 ARG A C 1
ATOM 559 O O . ARG A 1 74 ? 1.744 -3.727 -11.773 1.00 98.31 74 ARG A O 1
ATOM 566 N N . ALA A 1 75 ? 1.801 -1.916 -13.092 1.00 98.38 75 ALA A N 1
ATOM 567 C CA . ALA A 1 75 ? 0.347 -1.795 -13.186 1.00 98.38 75 ALA A CA 1
ATOM 568 C C . ALA A 1 75 ? -0.311 -3.059 -13.773 1.00 98.38 75 ALA A C 1
ATOM 570 O O . ALA A 1 75 ? -1.424 -3.412 -13.390 1.00 98.38 75 ALA A O 1
ATOM 571 N N . SER A 1 76 ? 0.383 -3.777 -14.663 1.00 98.25 76 SER A N 1
ATOM 572 C CA . SER A 1 76 ? -0.072 -5.064 -15.204 1.00 98.25 76 SER A CA 1
ATOM 573 C C . SER A 1 76 ? -0.206 -6.146 -14.128 1.00 98.25 76 SER A C 1
ATOM 575 O O . SER A 1 76 ? -1.217 -6.848 -14.102 1.00 98.25 76 SER A O 1
ATOM 577 N N . THR A 1 77 ? 0.758 -6.243 -13.206 1.00 98.31 77 THR A N 1
ATOM 578 C CA . THR A 1 77 ? 0.692 -7.147 -12.049 1.00 98.31 77 THR A CA 1
ATOM 579 C C . THR A 1 77 ? -0.515 -6.814 -11.181 1.00 98.31 77 THR A C 1
ATOM 581 O O . THR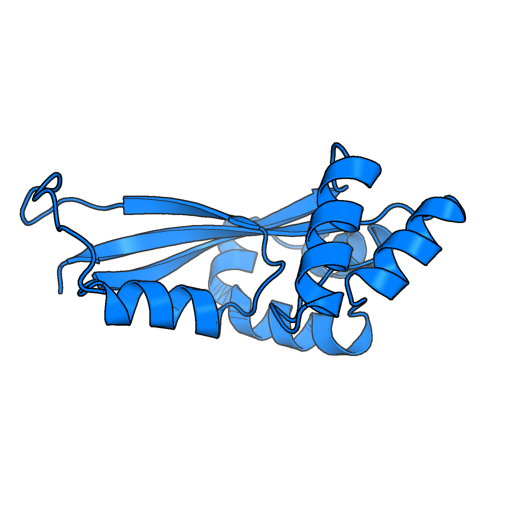 A 1 77 ? -1.316 -7.695 -10.879 1.00 98.31 77 THR A O 1
ATOM 584 N N . LEU A 1 78 ? -0.692 -5.538 -10.829 1.00 98.44 78 LEU A N 1
ATOM 585 C CA . LEU A 1 78 ? -1.810 -5.110 -9.986 1.00 98.44 78 LEU A CA 1
ATOM 586 C C . LEU A 1 78 ? -3.157 -5.387 -10.661 1.00 98.44 78 LEU A C 1
ATOM 588 O O . LEU A 1 78 ? -4.064 -5.929 -10.040 1.00 98.44 78 LEU A O 1
ATOM 592 N N . ARG A 1 79 ? -3.276 -5.112 -11.961 1.00 98.38 79 ARG A N 1
ATOM 593 C CA . ARG A 1 79 ? -4.488 -5.420 -12.726 1.00 98.38 79 ARG A CA 1
ATOM 594 C C . ARG A 1 79 ? -4.821 -6.911 -12.714 1.00 98.38 79 ARG A C 1
ATOM 596 O O . ARG A 1 79 ? -5.991 -7.252 -12.602 1.00 98.38 79 ARG A O 1
ATOM 603 N N . ARG A 1 80 ? -3.819 -7.788 -12.815 1.00 97.88 80 ARG A N 1
ATOM 604 C CA . ARG A 1 80 ? -4.006 -9.244 -12.741 1.00 97.88 80 ARG A CA 1
ATOM 605 C C . ARG A 1 80 ? -4.507 -9.676 -11.360 1.00 97.88 80 ARG A C 1
ATOM 607 O O . ARG A 1 80 ? -5.501 -10.389 -11.285 1.00 97.88 80 ARG A O 1
ATOM 614 N N . VAL A 1 81 ? -3.840 -9.229 -10.296 1.00 97.88 81 VAL A N 1
ATOM 615 C CA . VAL A 1 81 ? -4.154 -9.634 -8.913 1.00 97.88 81 VAL A CA 1
ATOM 616 C C . VAL A 1 81 ? -5.523 -9.107 -8.471 1.00 97.88 81 VAL A C 1
ATOM 618 O O . VAL A 1 81 ? -6.337 -9.854 -7.941 1.00 97.88 81 VAL A O 1
ATOM 621 N N . PHE A 1 82 ? -5.825 -7.838 -8.750 1.00 98.12 82 PHE A N 1
ATOM 622 C CA . PHE A 1 82 ? -7.066 -7.197 -8.301 1.00 98.12 82 PHE A CA 1
ATOM 623 C C . PHE A 1 82 ? -8.230 -7.312 -9.292 1.00 98.12 82 PHE A C 1
ATOM 625 O O . PHE A 1 82 ? -9.357 -6.993 -8.934 1.00 98.12 82 PHE A O 1
ATOM 632 N N . GLY A 1 83 ? -7.992 -7.716 -10.544 1.00 96.69 83 GLY A N 1
ATOM 633 C CA . GLY A 1 83 ? -8.961 -7.563 -11.639 1.00 96.69 83 GLY A CA 1
ATOM 634 C C . GLY A 1 83 ? -10.279 -8.324 -11.476 1.00 96.69 83 GLY A C 1
ATOM 635 O O . GLY A 1 83 ? -11.243 -8.007 -12.165 1.00 96.69 83 GLY A O 1
ATOM 636 N N . HIS A 1 84 ? -10.325 -9.300 -10.572 1.00 96.56 84 HIS A N 1
ATOM 637 C CA . HIS A 1 84 ? -11.500 -10.120 -10.280 1.00 96.56 84 HIS A CA 1
ATOM 638 C C . HIS A 1 84 ? -12.110 -9.834 -8.897 1.00 96.56 84 HIS A C 1
ATOM 640 O O . HIS A 1 84 ? -13.008 -10.557 -8.478 1.00 96.56 84 HIS A O 1
ATOM 646 N N . LEU A 1 85 ? -11.615 -8.817 -8.181 1.00 97.69 85 LEU A N 1
ATOM 647 C CA . LEU A 1 85 ? -12.013 -8.505 -6.811 1.00 97.69 85 LEU A CA 1
ATOM 648 C C . LEU A 1 85 ? -12.634 -7.111 -6.733 1.00 97.69 85 LEU A C 1
ATOM 650 O O . LEU A 1 85 ? -12.111 -6.136 -7.276 1.00 97.69 85 LEU A O 1
ATOM 654 N N . THR A 1 86 ? -13.717 -6.989 -5.976 1.00 98.31 86 THR A N 1
ATOM 655 C CA . THR A 1 86 ? -14.160 -5.694 -5.458 1.00 98.31 86 THR A CA 1
ATOM 656 C C . THR A 1 86 ? -13.192 -5.198 -4.381 1.00 98.31 86 THR A C 1
ATOM 658 O O . THR A 1 86 ? -12.457 -5.968 -3.757 1.00 98.31 86 THR A O 1
ATOM 661 N N . ALA A 1 87 ? -13.214 -3.892 -4.099 1.00 97.81 87 ALA A N 1
ATOM 662 C CA . ALA A 1 87 ? -12.334 -3.325 -3.080 1.00 97.81 87 ALA A CA 1
ATOM 663 C C . ALA A 1 87 ? -12.604 -3.879 -1.665 1.00 97.81 87 ALA A C 1
ATOM 665 O O . ALA A 1 87 ? -11.691 -3.960 -0.842 1.00 97.81 87 ALA A O 1
ATOM 666 N N . ALA A 1 88 ? -13.852 -4.261 -1.377 1.00 98.06 88 ALA A N 1
ATOM 667 C CA . ALA A 1 88 ? -14.231 -4.870 -0.105 1.00 98.06 88 ALA A CA 1
ATOM 668 C C . ALA A 1 88 ? -13.690 -6.305 0.017 1.00 98.06 88 ALA A C 1
ATOM 670 O O . ALA A 1 88 ? -13.068 -6.635 1.023 1.00 98.06 88 ALA A O 1
ATOM 671 N N . GLU A 1 89 ? -13.847 -7.133 -1.024 1.00 98.44 89 GLU A N 1
ATOM 672 C CA . GLU A 1 89 ? -13.292 -8.497 -1.058 1.00 98.44 89 GLU A CA 1
ATOM 673 C C . GLU A 1 89 ? -11.768 -8.488 -0.929 1.00 98.44 89 GLU A C 1
ATOM 675 O O . GLU A 1 89 ? -11.202 -9.259 -0.152 1.00 98.44 89 GLU A O 1
ATOM 680 N N . ALA A 1 90 ? -11.100 -7.571 -1.633 1.00 98.31 90 ALA A N 1
ATOM 681 C CA . ALA A 1 90 ? -9.662 -7.389 -1.503 1.00 98.31 90 ALA A CA 1
ATOM 682 C C . ALA A 1 90 ? -9.262 -6.918 -0.092 1.00 98.31 90 ALA A C 1
ATOM 684 O O . ALA A 1 90 ? -8.235 -7.345 0.427 1.00 98.31 90 ALA A O 1
ATOM 685 N N . GLY A 1 91 ? -10.085 -6.093 0.566 1.00 97.88 91 GLY A N 1
ATOM 686 C CA . GLY A 1 91 ? -9.881 -5.686 1.959 1.00 97.88 91 GLY A CA 1
ATOM 687 C C . GLY A 1 91 ? -9.913 -6.859 2.942 1.00 97.88 91 GLY A C 1
ATOM 688 O O . GLY A 1 91 ? -9.035 -6.965 3.796 1.00 97.88 91 GLY A O 1
ATOM 689 N N . LEU A 1 92 ? -10.873 -7.776 2.782 1.00 97.94 92 LEU A N 1
ATOM 690 C CA . LEU A 1 92 ? -10.984 -8.987 3.609 1.00 97.94 92 LEU A CA 1
ATOM 691 C C . LEU A 1 92 ? -9.771 -9.917 3.465 1.00 97.94 92 LEU A C 1
ATOM 693 O O . LEU A 1 92 ? -9.430 -10.634 4.401 1.00 97.94 92 LEU A O 1
ATOM 697 N N . ARG A 1 93 ? -9.109 -9.881 2.304 1.00 97.31 93 ARG A N 1
ATOM 698 C CA . ARG A 1 93 ? -7.962 -10.728 1.948 1.00 97.31 93 ARG A CA 1
ATOM 699 C C . ARG A 1 93 ? -6.647 -9.949 1.880 1.00 97.31 93 ARG A C 1
ATOM 701 O O . ARG A 1 93 ? -5.694 -10.404 1.255 1.00 97.31 93 ARG A O 1
ATOM 708 N N . ALA A 1 94 ? -6.571 -8.774 2.505 1.00 97.81 94 ALA A N 1
ATOM 709 C CA . ALA A 1 94 ? -5.482 -7.829 2.256 1.00 97.81 94 ALA A CA 1
ATOM 710 C C . ALA A 1 94 ? -4.081 -8.411 2.534 1.00 97.81 94 ALA A C 1
ATOM 712 O O . ALA A 1 94 ? -3.160 -8.187 1.752 1.00 97.81 94 ALA A O 1
ATOM 713 N N . LEU A 1 95 ? -3.925 -9.208 3.599 1.00 97.25 95 LEU A N 1
ATOM 714 C CA . LEU A 1 95 ? -2.660 -9.887 3.919 1.00 97.25 95 LEU A CA 1
ATOM 715 C C . LEU A 1 95 ? -2.314 -11.003 2.919 1.00 97.25 95 LEU A C 1
ATOM 717 O O . LEU A 1 95 ? -1.148 -11.194 2.587 1.00 97.25 95 LEU A O 1
ATOM 721 N N . GLU A 1 96 ? -3.312 -11.731 2.413 1.00 98.00 96 GLU A N 1
ATOM 722 C CA . GLU A 1 96 ? -3.100 -12.738 1.364 1.00 98.00 96 GLU A CA 1
ATOM 723 C C . GLU A 1 96 ? -2.644 -12.078 0.063 1.00 98.00 96 GLU A C 1
ATOM 725 O O . GLU A 1 96 ? -1.686 -12.535 -0.552 1.00 98.00 96 GLU A O 1
ATOM 730 N N . ILE A 1 97 ? -3.288 -10.973 -0.321 1.00 98.12 97 ILE A N 1
ATOM 731 C CA . ILE A 1 97 ? -2.926 -10.193 -1.509 1.00 98.12 97 ILE A CA 1
ATOM 732 C C . ILE A 1 97 ? -1.523 -9.603 -1.360 1.00 98.12 97 ILE A C 1
ATOM 734 O O . ILE A 1 97 ? -0.739 -9.641 -2.307 1.00 98.12 97 ILE A O 1
ATOM 738 N N . GLU A 1 98 ? -1.171 -9.079 -0.182 1.00 97.19 98 GLU A N 1
ATOM 739 C CA . GLU A 1 98 ? 0.191 -8.608 0.083 1.00 97.19 98 GLU A CA 1
ATOM 740 C C . GLU A 1 98 ? 1.224 -9.725 -0.121 1.00 97.19 98 GLU A C 1
ATOM 742 O O . GLU A 1 98 ? 2.263 -9.474 -0.734 1.00 97.19 98 GLU A O 1
ATOM 747 N N . ASN A 1 99 ? 0.915 -10.951 0.317 1.00 96.81 99 ASN A N 1
ATOM 748 C CA . ASN A 1 99 ? 1.763 -12.123 0.103 1.00 96.81 99 ASN A CA 1
ATOM 749 C C . ASN A 1 99 ? 1.830 -12.552 -1.371 1.00 96.81 99 ASN A C 1
ATOM 751 O O . ASN A 1 99 ? 2.916 -12.855 -1.863 1.00 96.81 99 ASN A O 1
ATOM 755 N N . GLU A 1 100 ? 0.707 -12.537 -2.096 1.00 97.38 100 GLU A N 1
ATOM 756 C CA . GLU A 1 100 ? 0.659 -12.851 -3.533 1.00 97.38 100 GLU A CA 1
ATOM 757 C C . GLU A 1 100 ? 1.509 -11.875 -4.359 1.00 97.38 100 GLU A C 1
ATOM 759 O O . GLU A 1 100 ? 2.124 -12.255 -5.354 1.00 97.38 100 GLU A O 1
ATOM 764 N N . LEU A 1 101 ? 1.577 -10.616 -3.928 1.00 97.56 101 LEU A N 1
ATOM 765 C CA . LEU A 1 101 ? 2.353 -9.572 -4.589 1.00 97.56 101 LEU A CA 1
ATOM 766 C C . LEU A 1 101 ? 3.862 -9.646 -4.301 1.00 97.56 101 LEU A C 1
ATOM 768 O O . LEU A 1 101 ? 4.634 -9.038 -5.044 1.00 97.56 101 LEU A O 1
ATOM 772 N N . LEU A 1 102 ? 4.310 -10.372 -3.265 1.00 96.00 102 LEU A N 1
ATOM 773 C CA . LEU A 1 102 ? 5.726 -10.424 -2.858 1.00 96.00 102 LEU A CA 1
ATOM 774 C C . LEU A 1 102 ? 6.709 -10.725 -4.002 1.00 96.00 102 LEU A C 1
ATOM 776 O O . LEU A 1 102 ? 7.722 -10.025 -4.076 1.00 96.00 102 LEU A O 1
ATOM 780 N N . PRO A 1 103 ? 6.455 -11.695 -4.905 1.00 97.31 103 PRO A N 1
ATOM 781 C CA . PRO A 1 103 ? 7.403 -12.032 -5.968 1.00 97.31 103 PRO A CA 1
ATOM 782 C C . PRO A 1 103 ? 7.590 -10.921 -7.011 1.00 97.31 103 PRO A C 1
ATOM 784 O O . PRO A 1 103 ? 8.636 -10.848 -7.650 1.00 97.31 103 PRO A O 1
ATOM 787 N N . ASP A 1 104 ? 6.591 -10.052 -7.185 1.00 97.62 104 ASP A N 1
ATOM 788 C CA . ASP A 1 104 ? 6.565 -8.999 -8.210 1.00 97.62 104 ASP A CA 1
ATOM 789 C C . ASP A 1 104 ? 6.960 -7.612 -7.665 1.00 97.62 104 ASP A C 1
ATOM 791 O O . ASP A 1 104 ? 6.858 -6.593 -8.360 1.00 97.62 104 ASP A O 1
ATOM 795 N N . ARG A 1 105 ? 7.375 -7.562 -6.399 1.00 97.00 105 ARG A N 1
ATOM 796 C CA . ARG A 1 105 ? 7.676 -6.340 -5.661 1.00 97.00 105 ARG A CA 1
ATOM 797 C C . ARG A 1 105 ? 8.902 -5.627 -6.227 1.00 97.00 105 ARG A C 1
ATOM 799 O O . ARG A 1 105 ? 9.972 -6.208 -6.379 1.00 97.00 105 ARG A O 1
ATOM 806 N N . LEU A 1 106 ? 8.748 -4.331 -6.476 1.00 97.75 106 LEU A N 1
ATOM 807 C CA . LEU A 1 106 ? 9.830 -3.421 -6.833 1.00 97.75 106 LEU A CA 1
ATOM 808 C C . LEU A 1 106 ? 10.098 -2.505 -5.643 1.00 97.75 106 LEU A C 1
ATOM 810 O O . LEU A 1 106 ? 9.163 -1.922 -5.091 1.00 97.75 106 LEU A O 1
ATOM 814 N N . ASP A 1 107 ? 11.359 -2.359 -5.252 1.00 96.19 107 ASP A N 1
ATOM 815 C CA . ASP A 1 107 ? 11.739 -1.281 -4.342 1.00 96.19 107 ASP A CA 1
ATOM 816 C C . ASP A 1 107 ? 11.686 0.085 -5.054 1.00 96.19 107 ASP A C 1
ATOM 818 O O . ASP A 1 107 ? 11.498 0.156 -6.274 1.00 96.19 107 ASP A O 1
ATOM 822 N N . ALA A 1 108 ? 11.824 1.187 -4.309 1.00 95.50 108 ALA A N 1
ATOM 823 C CA . ALA A 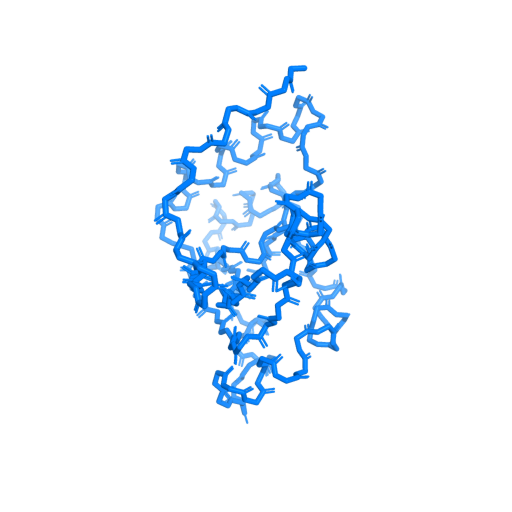1 108 ? 11.693 2.531 -4.880 1.00 95.50 108 ALA A CA 1
ATOM 824 C C . ALA A 1 108 ? 12.686 2.799 -6.029 1.00 95.50 108 ALA A C 1
ATOM 826 O O . ALA A 1 108 ? 12.292 3.318 -7.075 1.00 95.50 108 ALA A O 1
ATOM 827 N N . VAL A 1 109 ? 13.944 2.372 -5.871 1.00 93.88 109 VAL A N 1
ATOM 828 C CA . VAL A 1 109 ? 15.005 2.533 -6.880 1.00 93.88 109 VAL A CA 1
ATOM 829 C C . VAL A 1 109 ? 14.651 1.780 -8.167 1.00 93.88 109 VAL A C 1
ATOM 831 O O . VAL A 1 109 ? 14.704 2.336 -9.268 1.00 93.88 109 VAL A O 1
ATOM 834 N N . THR A 1 110 ? 14.253 0.512 -8.046 1.00 96.25 110 THR A N 1
ATOM 835 C CA . THR A 1 110 ? 13.902 -0.339 -9.190 1.00 96.25 110 THR A CA 1
ATOM 836 C C . THR A 1 110 ? 12.630 0.153 -9.873 1.00 96.25 110 THR A C 1
ATOM 838 O O . THR A 1 110 ? 12.549 0.156 -11.103 1.00 96.25 110 THR A O 1
ATOM 841 N N . ALA A 1 111 ? 11.652 0.615 -9.094 1.00 97.25 111 ALA A N 1
ATOM 842 C CA . ALA A 1 111 ? 10.421 1.204 -9.599 1.00 97.25 111 ALA A CA 1
ATOM 843 C C . ALA A 1 111 ? 10.690 2.487 -10.397 1.00 97.25 111 ALA A C 1
ATOM 845 O O . ALA A 1 111 ? 10.164 2.631 -11.500 1.00 97.25 111 ALA A O 1
ATOM 846 N N . LEU A 1 112 ? 11.562 3.373 -9.900 1.00 95.56 112 LEU A N 1
ATOM 847 C CA . LEU A 1 112 ? 11.958 4.596 -10.604 1.00 95.56 112 LEU A CA 1
ATOM 848 C C . LEU A 1 112 ? 12.643 4.272 -11.931 1.00 95.56 112 LEU A C 1
ATOM 850 O O . LEU A 1 112 ? 12.321 4.850 -12.969 1.00 95.56 112 LEU A O 1
ATOM 854 N N . LYS A 1 113 ? 13.565 3.301 -11.917 1.00 96.06 113 LYS A N 1
ATOM 855 C CA . LYS A 1 113 ? 14.223 2.833 -13.139 1.00 96.06 113 LYS A CA 1
ATOM 856 C C . LYS A 1 113 ? 13.198 2.298 -14.135 1.00 96.06 113 LYS A C 1
ATOM 858 O O . LYS A 1 113 ? 13.249 2.680 -15.298 1.00 96.06 113 LYS A O 1
ATOM 863 N N . ALA A 1 114 ? 12.273 1.441 -13.705 1.00 97.06 114 ALA A N 1
ATOM 864 C CA . ALA A 1 114 ? 11.235 0.894 -14.574 1.00 97.06 114 ALA A CA 1
ATOM 865 C C . ALA A 1 114 ? 10.327 1.995 -15.149 1.00 97.06 114 ALA A C 1
ATOM 867 O O . ALA A 1 114 ? 10.063 1.988 -16.351 1.00 97.06 114 ALA A O 1
ATOM 868 N N . HIS A 1 115 ? 9.932 2.978 -14.334 1.00 96.50 115 HIS A N 1
ATOM 869 C CA . HIS A 1 115 ? 9.153 4.129 -14.788 1.00 96.50 115 HIS A CA 1
ATOM 870 C C . HIS A 1 115 ? 9.860 4.908 -15.903 1.00 96.50 115 HIS A C 1
ATOM 872 O O . HIS A 1 115 ? 9.269 5.157 -16.951 1.00 96.50 115 HIS A O 1
ATOM 878 N N . ARG A 1 116 ? 11.157 5.198 -15.735 1.00 95.19 116 ARG A N 1
ATOM 879 C CA . ARG A 1 116 ? 11.977 5.887 -16.749 1.00 95.19 116 ARG A CA 1
ATOM 880 C C . ARG A 1 116 ? 12.119 5.106 -18.063 1.00 95.19 116 ARG A C 1
ATOM 882 O O . ARG A 1 116 ? 12.448 5.699 -19.082 1.00 95.19 116 ARG A O 1
ATOM 889 N N . HIS A 1 117 ? 11.851 3.799 -18.057 1.00 97.00 117 HIS A N 1
ATOM 890 C CA . HIS A 1 117 ? 11.778 2.966 -19.265 1.00 97.00 117 HIS A CA 1
ATOM 891 C C . HIS A 1 117 ? 10.348 2.855 -19.833 1.00 97.00 117 HIS A C 1
ATOM 893 O O . HIS A 1 117 ? 10.085 1.986 -20.660 1.00 97.00 117 HIS A O 1
ATOM 899 N N . GLY A 1 118 ? 9.416 3.706 -19.394 1.00 96.69 118 GLY A N 1
ATOM 900 C CA . GLY A 1 118 ? 8.038 3.747 -19.891 1.00 96.69 118 GLY A CA 1
ATOM 901 C C . GLY A 1 118 ? 7.110 2.692 -19.286 1.00 96.69 118 GLY A C 1
ATOM 902 O O . GLY A 1 118 ? 6.052 2.423 -19.848 1.00 96.69 118 GLY A O 1
ATOM 903 N N . ILE A 1 119 ? 7.486 2.067 -18.165 1.00 97.94 119 ILE A N 1
ATOM 904 C CA . ILE A 1 119 ? 6.619 1.104 -17.477 1.00 97.94 119 ILE A CA 1
ATOM 905 C C . ILE A 1 119 ? 5.683 1.838 -16.516 1.00 97.94 119 ILE A C 1
ATOM 907 O O . ILE A 1 119 ? 6.133 2.581 -15.643 1.00 97.94 119 ILE A O 1
ATOM 911 N N . ASP A 1 120 ? 4.384 1.559 -16.618 1.00 97.94 120 ASP A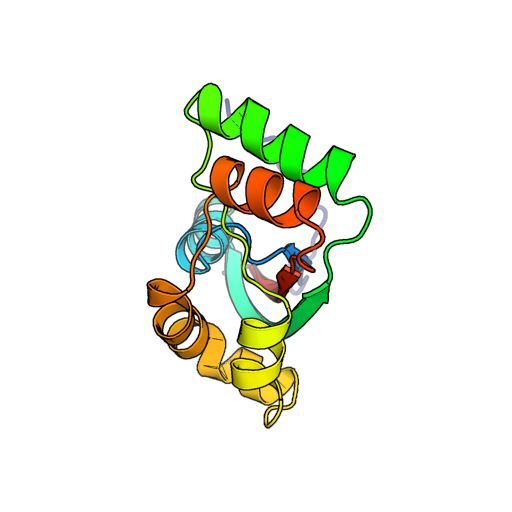 N 1
ATOM 912 C CA . ASP A 1 120 ? 3.400 2.042 -15.653 1.00 97.94 120 ASP A CA 1
ATOM 913 C C . ASP A 1 120 ? 3.614 1.384 -14.288 1.00 97.94 120 ASP A C 1
ATOM 915 O O . ASP A 1 120 ? 3.489 0.163 -14.123 1.00 97.94 120 ASP A O 1
ATOM 919 N N . ILE A 1 121 ? 3.901 2.218 -13.293 1.00 98.25 121 ILE A N 1
ATOM 920 C CA . ILE A 1 121 ? 4.105 1.808 -11.907 1.00 98.25 121 ILE A CA 1
ATOM 921 C C . ILE A 1 121 ? 2.874 2.164 -11.087 1.00 98.25 121 ILE A C 1
ATOM 923 O O . ILE A 1 121 ? 2.290 3.233 -11.238 1.00 98.25 121 ILE A O 1
ATOM 927 N N . GLY A 1 122 ? 2.480 1.269 -10.193 1.00 98.06 122 GLY A N 1
ATOM 928 C CA . GLY A 1 122 ? 1.379 1.466 -9.269 1.00 98.06 122 GLY A CA 1
ATOM 929 C C . GLY A 1 122 ? 1.688 0.944 -7.875 1.00 98.06 122 GLY A C 1
ATOM 930 O O . GLY A 1 122 ? 2.780 0.455 -7.580 1.00 98.06 122 GLY A O 1
ATOM 931 N N . HIS A 1 123 ? 0.690 1.059 -7.010 1.00 98.12 123 HIS A N 1
ATOM 932 C CA . HIS A 1 123 ? 0.721 0.535 -5.649 1.00 98.12 123 HIS A CA 1
ATOM 933 C C . HIS A 1 123 ? -0.703 0.198 -5.185 1.00 98.12 123 HIS A C 1
ATOM 935 O O . HIS A 1 123 ? -1.669 0.790 -5.690 1.00 98.12 123 HIS A O 1
ATOM 941 N N . PRO A 1 124 ? -0.854 -0.717 -4.213 1.00 98.00 124 PRO A N 1
ATOM 942 C CA . PRO A 1 124 ? -2.114 -0.888 -3.512 1.00 98.00 124 PRO A CA 1
ATOM 943 C C . PRO A 1 124 ? -2.518 0.386 -2.765 1.00 98.00 124 PRO A C 1
ATOM 945 O O . PRO A 1 124 ? -1.668 1.156 -2.325 1.00 98.00 124 PRO A O 1
ATOM 948 N N . VAL A 1 125 ? -3.812 0.597 -2.573 1.00 97.75 125 VAL A N 1
ATOM 949 C CA . VAL A 1 125 ? -4.386 1.654 -1.735 1.00 97.75 125 VAL A CA 1
ATOM 950 C C . VAL A 1 125 ? -5.269 0.985 -0.700 1.00 97.75 125 VAL A C 1
ATOM 952 O O . VAL A 1 125 ? -6.125 0.176 -1.044 1.00 97.75 125 VAL A O 1
ATOM 955 N N . ILE A 1 126 ? -5.049 1.317 0.562 1.00 98.19 126 ILE A N 1
ATOM 956 C CA . ILE A 1 126 ? -5.661 0.670 1.714 1.00 98.19 126 ILE A CA 1
ATOM 957 C C . ILE A 1 126 ? -6.508 1.699 2.448 1.00 98.19 126 ILE A C 1
ATOM 959 O O . ILE A 1 126 ? -6.019 2.780 2.780 1.00 98.19 126 ILE A O 1
ATOM 963 N N . ILE A 1 127 ? -7.756 1.342 2.741 1.00 98.06 127 ILE A N 1
ATOM 964 C CA . ILE A 1 127 ? -8.578 2.057 3.712 1.00 98.06 127 ILE A CA 1
ATOM 965 C C 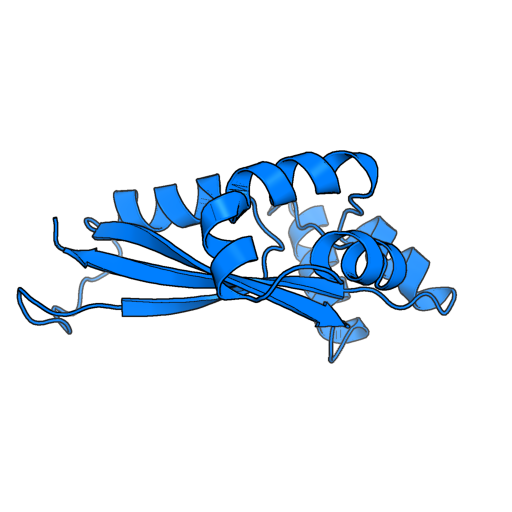. ILE A 1 127 ? -8.541 1.278 5.019 1.00 98.06 127 ILE A C 1
ATOM 967 O O . ILE A 1 127 ? -8.979 0.128 5.083 1.00 98.06 127 ILE A O 1
ATOM 971 N N . MET A 1 128 ? -8.027 1.915 6.066 1.00 98.12 128 MET A N 1
ATOM 972 C CA . MET A 1 128 ? -7.971 1.353 7.410 1.00 98.12 128 MET A CA 1
ATOM 973 C C . MET A 1 128 ? -8.843 2.172 8.353 1.00 98.12 128 MET A C 1
ATOM 975 O O . MET A 1 128 ? -8.758 3.399 8.371 1.00 98.12 128 MET A O 1
ATOM 979 N N . ALA A 1 129 ? -9.644 1.485 9.159 1.00 97.44 129 ALA A N 1
ATOM 980 C CA . ALA A 1 129 ? -10.284 2.061 10.327 1.00 97.44 129 ALA A CA 1
ATOM 981 C C . ALA A 1 129 ? -9.413 1.839 11.561 1.00 97.44 129 ALA A C 1
ATOM 983 O O . ALA A 1 129 ? -8.978 0.718 11.815 1.00 97.44 129 ALA A O 1
ATOM 984 N N . SER A 1 130 ? -9.217 2.889 12.347 1.00 96.69 130 SER A N 1
ATOM 985 C CA . SER A 1 130 ? -8.622 2.818 13.678 1.00 96.69 130 SER A CA 1
ATOM 986 C C . SER A 1 130 ? -9.663 3.241 14.706 1.00 96.69 130 SER A C 1
ATOM 988 O O . SER A 1 130 ? -10.121 4.386 14.691 1.00 96.69 130 SER A O 1
ATOM 990 N N . THR A 1 131 ? -10.039 2.324 15.594 1.00 94.56 131 THR A N 1
ATOM 991 C CA . THR A 1 131 ? -10.968 2.580 16.707 1.00 94.56 131 THR A CA 1
ATOM 992 C C . THR A 1 131 ? -10.203 2.599 18.020 1.00 94.56 131 THR A C 1
ATOM 994 O O . THR A 1 131 ? -9.172 1.934 18.132 1.00 94.56 131 THR A O 1
ATOM 997 N N . ARG A 1 132 ? -10.669 3.353 19.021 1.00 89.44 132 ARG A N 1
ATOM 998 C CA . ARG A 1 132 ? -10.104 3.219 20.373 1.00 89.44 132 ARG A CA 1
ATOM 999 C C . ARG A 1 132 ? -10.266 1.770 20.855 1.00 89.44 132 ARG A C 1
ATOM 1001 O O . ARG A 1 132 ? -11.190 1.080 20.413 1.00 89.44 132 ARG A O 1
ATOM 1008 N N . ARG A 1 133 ? -9.320 1.318 21.680 1.00 80.31 133 ARG A N 1
ATOM 1009 C CA . ARG A 1 133 ? -9.431 0.033 22.381 1.00 80.31 133 ARG A CA 1
ATOM 1010 C C . ARG A 1 133 ? -10.504 0.090 23.457 1.00 80.31 133 ARG A C 1
ATOM 1012 O O . ARG A 1 133 ? -10.667 1.185 24.040 1.00 80.31 133 ARG A O 1
#

pLDDT: mean 93.27, std 8.86, range [40.5, 98.5]

Foldseek 3Di:
DDDDDPPPADQFGKDKDKDWPQAPPVVVQVVLVVVQWGKAWQFKAKDFDDPLCVVLVVQVVVVVVVPDFTKKAFPVVRCVLPVVDDRRRCSVCVNVSVVVCVVRIDTSVRQSVCVVVVTGMMTMIIIMMIHHD

Radius of gyration: 15.89 Å; chains: 1; bounding box: 36×29×43 Å

Organism: NCBI:txid319629